Protein AF-A0A497C9Y5-F1 (afdb_monomer)

Mean predicted aligned error: 2.12 Å

pLDDT: mean 95.94, std 3.49, range [76.75, 98.38]

Secondary structure (DSSP, 8-state):
---EEESTT--HHHHHHHT-SEEESSHHHHHHHHHHTT-

Foldseek 3Di:
DFFEDEDDVDDPVVCVVVVHRYYDDDDVVVVVVVVVVVD

Sequence (39 aa):
VKIMIGGAPVTKSFSEQIGADGYAANAASASDIAKQFAD

Radius of gyration: 9.59 Å; Cα contacts (8 Å, |Δi|>4): 42; chains: 1; bounding box: 22×25×19 Å

Nearest PDB structures (foldseek):
  1y80-assembly1_A  TM=9.694E-01  e=1.518E-02  Neomoorella thermoacetica
  4jgi-assembly3_B-2  TM=9.009E-01  e=7.991E-02  Desulfitobacterium hafniense
  3ezx-assembly1_A  TM=8.962E-01  e=7.991E-02  Methanosarcin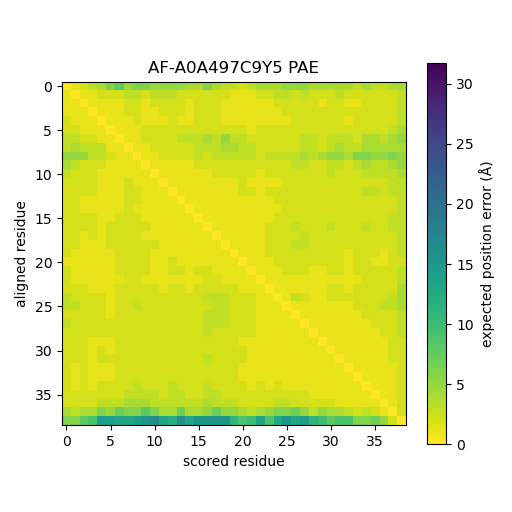a barkeri
  7xcn-assembly1_R  TM=9.167E-01  e=1.687E-01  Methanosarcina barkeri MS
  7o62-assembly1_C  TM=5.033E-01  e=8.355E+00  Desulfotalea psychrophila LSv54

Structure (mmCIF, N/CA/C/O backbone):
data_AF-A0A497C9Y5-F1
#
_entry.id   AF-A0A497C9Y5-F1
#
loop_
_atom_site.group_PDB
_atom_site.id
_atom_site.type_symbol
_atom_site.label_atom_id
_atom_site.label_alt_id
_atom_site.label_comp_id
_atom_site.label_asym_id
_atom_site.label_entity_id
_atom_site.label_seq_id
_atom_site.pdbx_PDB_ins_code
_atom_site.Cartn_x
_atom_site.Cartn_y
_atom_site.Cartn_z
_atom_site.occupancy
_atom_site.B_iso_or_equiv
_atom_site.auth_seq_id
_atom_site.auth_comp_id
_atom_site.auth_asym_id
_atom_site.auth_atom_id
_atom_site.pdbx_PDB_model_num
ATOM 1 N N . VAL A 1 1 ? -6.214 -10.207 -8.250 1.00 90.69 1 VAL A N 1
ATOM 2 C CA . VAL A 1 1 ? -5.951 -8.748 -8.205 1.00 90.69 1 VAL A CA 1
ATOM 3 C C . VAL A 1 1 ? -5.822 -8.357 -6.747 1.00 90.69 1 VAL A C 1
ATOM 5 O O . VAL A 1 1 ? -6.669 -8.783 -5.972 1.00 90.69 1 VAL A O 1
ATOM 8 N N . LYS A 1 2 ? -4.752 -7.647 -6.381 1.00 96.06 2 LYS A N 1
ATOM 9 C CA . LYS A 1 2 ? -4.454 -7.221 -5.008 1.00 96.06 2 LYS A CA 1
ATOM 10 C C . LYS A 1 2 ? -4.450 -5.698 -4.932 1.00 96.06 2 LYS A C 1
ATOM 12 O O . LYS A 1 2 ? -3.938 -5.056 -5.846 1.00 96.06 2 LYS A O 1
ATOM 17 N N . ILE A 1 3 ? -5.045 -5.138 -3.881 1.00 96.94 3 ILE A N 1
ATOM 18 C CA . ILE A 1 3 ? -5.152 -3.693 -3.666 1.00 96.94 3 ILE A CA 1
ATOM 19 C C . ILE A 1 3 ? -4.228 -3.278 -2.529 1.00 96.94 3 ILE A C 1
ATOM 21 O O . ILE A 1 3 ? -4.348 -3.750 -1.402 1.00 96.94 3 ILE A O 1
ATOM 25 N N . MET A 1 4 ? -3.319 -2.358 -2.831 1.00 97.50 4 MET A N 1
ATOM 26 C CA . MET A 1 4 ? -2.367 -1.811 -1.873 1.00 97.50 4 MET A CA 1
ATOM 27 C C . MET A 1 4 ? -2.573 -0.311 -1.701 1.00 97.50 4 MET A C 1
ATOM 29 O O . MET A 1 4 ? -2.873 0.386 -2.670 1.00 97.50 4 MET A O 1
ATOM 33 N N . ILE A 1 5 ? -2.359 0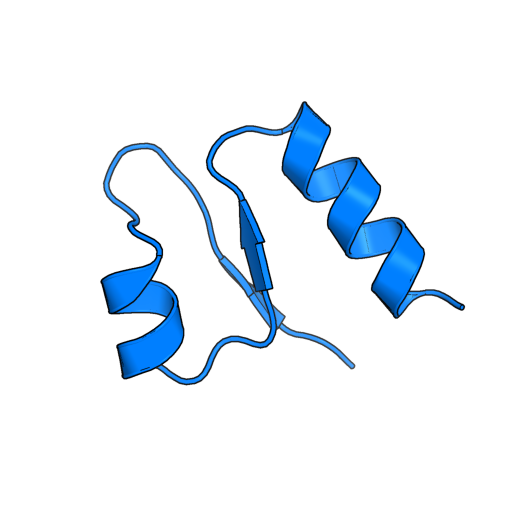.191 -0.483 1.00 97.44 5 ILE A N 1
ATOM 34 C CA . ILE A 1 5 ? -2.426 1.623 -0.168 1.00 97.44 5 ILE A CA 1
ATOM 35 C C . ILE A 1 5 ? -1.152 2.112 0.538 1.0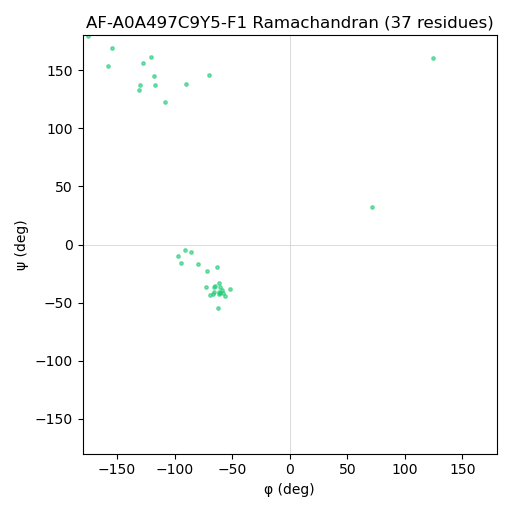0 97.44 5 ILE A C 1
ATOM 37 O O . ILE A 1 5 ? -0.437 1.348 1.185 1.00 97.44 5 ILE A O 1
ATOM 41 N N . GLY A 1 6 ? -0.867 3.407 0.441 1.00 96.25 6 GLY A N 1
ATOM 42 C CA . GLY A 1 6 ? 0.285 4.032 1.088 1.00 96.25 6 GLY A CA 1
ATOM 43 C C . GLY A 1 6 ? 0.292 5.548 0.904 1.00 96.25 6 GLY A C 1
ATOM 44 O O . GLY A 1 6 ? -0.598 6.108 0.266 1.00 96.25 6 GLY A O 1
ATOM 45 N N . GLY A 1 7 ? 1.304 6.207 1.468 1.00 94.62 7 GLY A N 1
ATOM 46 C CA . GLY A 1 7 ? 1.461 7.666 1.456 1.00 94.62 7 GLY A CA 1
ATOM 47 C C . GLY A 1 7 ? 1.598 8.246 2.865 1.00 94.62 7 GLY A C 1
ATOM 48 O O . GLY A 1 7 ? 1.209 7.610 3.837 1.00 94.62 7 GLY A O 1
ATOM 49 N N . ALA A 1 8 ? 2.130 9.468 2.978 1.00 94.25 8 ALA A N 1
ATOM 50 C CA . ALA A 1 8 ? 2.411 10.115 4.266 1.00 94.25 8 ALA A CA 1
ATOM 51 C C . ALA A 1 8 ? 1.234 10.154 5.272 1.00 94.25 8 ALA A C 1
ATOM 53 O O . ALA A 1 8 ? 1.494 9.964 6.458 1.00 94.25 8 ALA A O 1
ATOM 54 N N . PRO A 1 9 ? -0.038 10.372 4.866 1.00 94.94 9 PRO A N 1
ATOM 55 C CA . PRO A 1 9 ? -1.157 10.364 5.812 1.00 94.94 9 PRO A CA 1
ATOM 56 C C . PRO A 1 9 ? -1.735 8.962 6.078 1.00 94.94 9 PRO A C 1
ATOM 58 O O . PRO A 1 9 ? -2.628 8.821 6.910 1.00 94.94 9 PRO A O 1
ATOM 61 N N . VAL A 1 10 ? -1.285 7.929 5.357 1.00 96.12 10 VAL A N 1
ATOM 62 C CA . VAL A 1 10 ? -1.837 6.571 5.439 1.00 96.12 10 VAL A CA 1
ATOM 63 C C . VAL A 1 10 ? -1.090 5.778 6.503 1.00 96.12 10 VAL A C 1
ATOM 65 O O . VAL A 1 10 ? 0.133 5.825 6.589 1.00 96.12 10 VAL A O 1
ATOM 68 N N . THR A 1 11 ? -1.826 5.008 7.299 1.00 96.69 11 THR A N 1
ATOM 69 C CA . THR A 1 11 ? -1.255 4.128 8.323 1.00 96.69 11 THR A CA 1
ATOM 70 C C . THR A 1 11 ? -1.649 2.678 8.071 1.00 96.69 11 THR A C 1
ATOM 72 O O . THR A 1 11 ? -2.644 2.391 7.400 1.00 96.69 11 THR A O 1
ATOM 75 N N . LYS A 1 12 ? -0.905 1.749 8.679 1.00 96.81 12 LYS A N 1
ATOM 76 C CA . LYS A 1 12 ? -1.250 0.323 8.663 1.00 96.81 12 LYS A CA 1
ATOM 77 C C . LYS A 1 12 ? -2.646 0.065 9.246 1.00 96.81 12 LYS A C 1
ATOM 79 O O . LYS A 1 12 ? -3.412 -0.688 8.662 1.00 96.81 12 LYS A O 1
ATOM 84 N N . SER A 1 13 ? -2.999 0.743 10.340 1.00 98.06 13 SER A N 1
ATOM 85 C CA . SER A 1 13 ? -4.320 0.603 10.968 1.0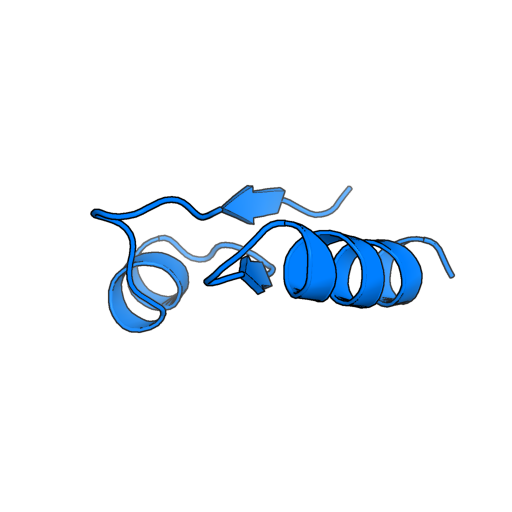0 98.06 13 SER A CA 1
ATOM 86 C C . SER A 1 13 ? -5.451 1.013 10.022 1.00 98.06 13 SER A C 1
ATOM 88 O O . SER A 1 13 ? -6.456 0.315 9.939 1.00 98.06 13 SER A O 1
ATOM 90 N N . PHE A 1 14 ? -5.273 2.092 9.253 1.00 97.62 14 PHE A N 1
ATOM 91 C CA . PHE A 1 14 ? -6.255 2.480 8.242 1.00 97.62 14 PHE A CA 1
ATOM 92 C C . PHE A 1 14 ? -6.358 1.446 7.110 1.00 97.62 14 PHE A C 1
ATOM 94 O O . PHE A 1 14 ? -7.459 1.111 6.686 1.00 97.62 14 PHE A O 1
ATOM 101 N N . SER A 1 15 ? -5.226 0.894 6.658 1.00 97.75 15 SER A N 1
ATOM 102 C CA . SER A 1 15 ? -5.206 -0.199 5.673 1.00 97.75 15 SER A CA 1
ATOM 103 C C . SER A 1 15 ? -6.010 -1.412 6.132 1.00 97.75 15 SER A C 1
ATOM 105 O O . SER A 1 15 ? -6.782 -1.963 5.352 1.00 97.75 15 SER A O 1
ATOM 107 N N . GLU A 1 16 ? -5.848 -1.808 7.394 1.00 97.75 16 GLU A N 1
ATOM 108 C CA . GLU A 1 16 ? -6.595 -2.909 8.008 1.00 97.75 16 GLU A CA 1
ATOM 109 C C . GLU A 1 16 ? -8.086 -2.566 8.132 1.00 97.75 16 GLU A C 1
ATOM 111 O O . GLU A 1 16 ? -8.934 -3.385 7.789 1.00 97.75 16 GLU A O 1
ATOM 116 N N . GLN A 1 17 ? -8.412 -1.334 8.541 1.00 98.38 17 GLN A N 1
ATOM 117 C CA . GLN A 1 17 ? -9.790 -0.856 8.673 1.00 98.38 17 GLN A CA 1
ATOM 118 C C . GLN A 1 17 ? -10.568 -0.919 7.351 1.00 98.38 17 GLN A C 1
ATOM 120 O O . GLN A 1 17 ? -11.754 -1.246 7.361 1.00 98.38 17 GLN A O 1
ATOM 125 N N . ILE A 1 18 ? -9.928 -0.593 6.223 1.00 97.69 18 ILE A N 1
ATOM 126 C CA . ILE A 1 18 ? -10.583 -0.612 4.905 1.00 97.69 18 ILE A CA 1
ATOM 127 C C . ILE A 1 18 ? -10.457 -1.958 4.177 1.00 97.69 18 ILE A C 1
ATOM 129 O O . ILE A 1 18 ? -11.016 -2.110 3.093 1.00 97.69 18 ILE A O 1
ATOM 133 N N . GLY A 1 19 ? -9.719 -2.919 4.741 1.00 97.56 19 GLY A N 1
ATOM 134 C CA . GLY A 1 19 ? -9.520 -4.241 4.147 1.00 97.56 19 GLY A CA 1
ATOM 135 C C . GLY A 1 19 ? -8.613 -4.256 2.913 1.00 97.56 19 GLY A C 1
ATOM 136 O O . GLY A 1 19 ? -8.836 -5.057 2.009 1.00 97.56 19 GLY A O 1
ATOM 137 N N . ALA A 1 20 ? -7.608 -3.377 2.843 1.00 97.94 20 ALA A N 1
ATOM 138 C CA . ALA A 1 20 ? -6.608 -3.441 1.777 1.00 97.94 20 ALA A CA 1
ATOM 139 C C . ALA A 1 20 ? -5.686 -4.662 1.958 1.00 97.94 20 ALA A C 1
ATOM 141 O O . ALA A 1 20 ? -5.344 -5.037 3.079 1.00 97.94 20 ALA A O 1
ATOM 142 N N . ASP A 1 21 ? -5.244 -5.257 0.847 1.00 97.75 21 ASP A N 1
ATOM 143 C CA . ASP A 1 21 ? -4.373 -6.437 0.850 1.00 97.75 21 ASP A CA 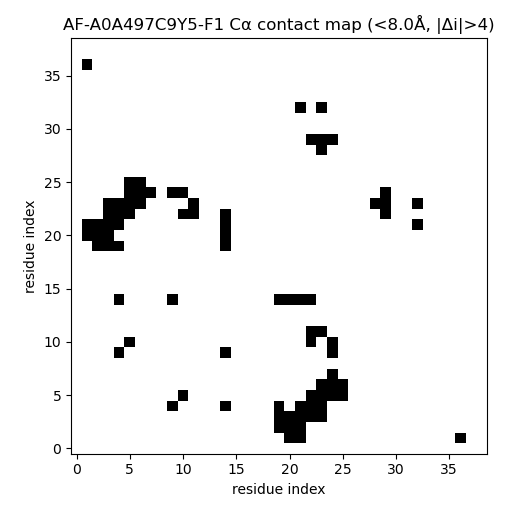1
ATOM 144 C C . ASP A 1 21 ? -2.939 -6.116 1.301 1.00 97.75 21 ASP A C 1
ATOM 146 O O . ASP A 1 21 ? -2.219 -7.006 1.750 1.00 97.75 21 ASP A O 1
ATOM 150 N N . GLY A 1 22 ? -2.504 -4.858 1.178 1.00 96.56 22 GLY A N 1
ATOM 151 C CA . GLY A 1 22 ? -1.171 -4.443 1.600 1.00 96.56 22 GLY A CA 1
ATOM 152 C C . GLY A 1 22 ? -1.035 -2.950 1.887 1.00 96.56 22 GLY A C 1
ATOM 153 O O . GLY A 1 22 ? -1.727 -2.108 1.315 1.00 96.56 22 GLY A O 1
ATOM 154 N N . TYR A 1 23 ? -0.079 -2.635 2.759 1.00 97.88 23 TYR A N 1
ATOM 155 C CA . TYR A 1 23 ? 0.303 -1.276 3.128 1.00 97.88 23 TYR A CA 1
ATOM 156 C C . TYR A 1 23 ? 1.813 -1.099 3.021 1.00 97.88 23 TYR A C 1
ATOM 158 O O . TYR A 1 23 ? 2.571 -1.944 3.497 1.00 97.88 23 TYR A O 1
ATOM 166 N N . ALA A 1 24 ? 2.243 0.031 2.466 1.00 97.75 24 ALA A N 1
ATOM 167 C CA . ALA A 1 24 ? 3.647 0.411 2.421 1.00 97.75 24 ALA A CA 1
ATOM 168 C C . ALA A 1 24 ? 3.854 1.850 2.906 1.00 97.75 24 ALA A C 1
ATOM 170 O O . ALA A 1 24 ? 3.172 2.777 2.468 1.00 97.75 24 ALA A O 1
ATOM 171 N N . ALA A 1 25 ? 4.844 2.041 3.780 1.00 96.19 25 ALA A N 1
ATOM 172 C CA . ALA A 1 25 ? 5.199 3.358 4.313 1.00 96.19 25 ALA A CA 1
ATOM 173 C C . ALA A 1 25 ? 6.064 4.186 3.342 1.00 96.19 25 ALA A C 1
ATOM 175 O O . ALA A 1 25 ? 6.214 5.393 3.513 1.00 96.19 25 ALA A O 1
ATOM 176 N N . ASN A 1 26 ? 6.670 3.546 2.337 1.00 95.62 26 ASN A N 1
ATOM 177 C CA . ASN A 1 26 ? 7.514 4.192 1.334 1.00 95.62 26 ASN A CA 1
ATOM 178 C C . ASN A 1 26 ? 7.539 3.384 0.026 1.00 95.62 26 ASN A C 1
ATOM 180 O O . ASN A 1 26 ? 7.102 2.235 -0.022 1.00 95.62 26 ASN A O 1
ATOM 184 N N . ALA A 1 27 ? 8.084 3.981 -1.035 1.00 96.19 27 ALA A N 1
ATOM 185 C CA . ALA A 1 27 ? 8.112 3.368 -2.362 1.00 96.19 27 ALA A CA 1
ATOM 186 C C . ALA A 1 27 ? 8.960 2.084 -2.435 1.00 96.19 27 ALA A C 1
ATOM 188 O O . ALA A 1 27 ? 8.582 1.147 -3.134 1.00 96.19 27 ALA A O 1
ATOM 189 N N . ALA A 1 28 ? 10.076 2.016 -1.700 1.00 96.50 28 ALA A N 1
ATOM 190 C CA . ALA A 1 28 ? 10.947 0.841 -1.706 1.00 96.50 28 ALA A CA 1
ATOM 191 C C . ALA A 1 28 ? 10.203 -0.395 -1.170 1.00 96.50 28 ALA A C 1
ATOM 193 O O . ALA A 1 28 ? 10.041 -1.379 -1.889 1.00 96.50 28 ALA A O 1
ATOM 194 N N . SER A 1 29 ? 9.634 -0.288 0.035 1.00 96.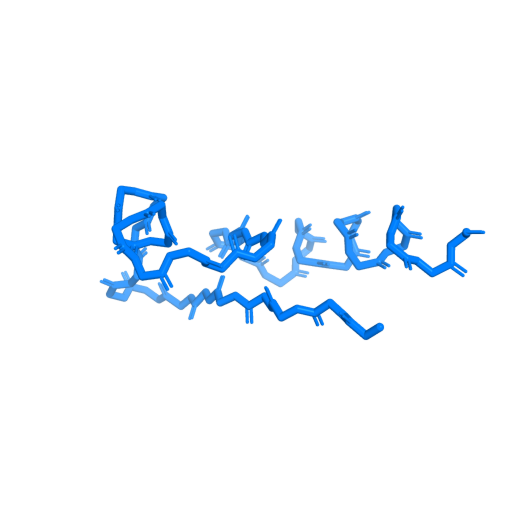06 29 SER A N 1
ATOM 195 C CA . SER A 1 29 ? 8.819 -1.353 0.640 1.00 96.06 29 SER A CA 1
ATOM 196 C C . SER A 1 29 ? 7.573 -1.699 -0.180 1.00 96.06 29 SER A C 1
ATOM 198 O O . SER A 1 29 ? 7.196 -2.866 -0.243 1.00 96.06 29 SER A O 1
ATOM 200 N N . ALA A 1 30 ? 6.962 -0.724 -0.865 1.00 97.12 30 ALA A N 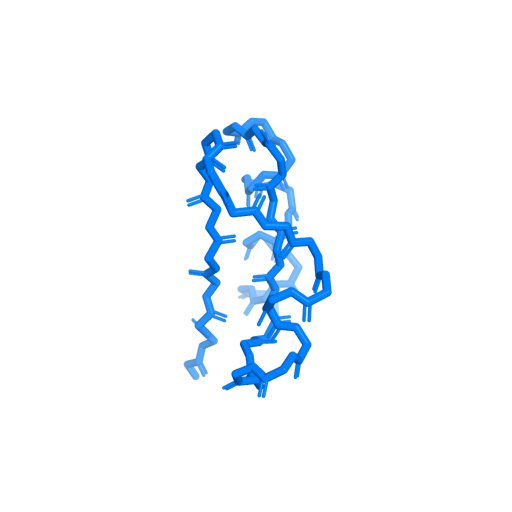1
ATOM 201 C CA . ALA A 1 30 ? 5.848 -0.990 -1.774 1.00 97.12 30 ALA A CA 1
ATOM 202 C C . ALA A 1 30 ? 6.256 -1.936 -2.910 1.00 97.12 30 ALA A C 1
ATOM 204 O O . ALA A 1 30 ? 5.510 -2.855 -3.236 1.00 97.12 30 ALA A O 1
ATOM 205 N N . SER A 1 31 ? 7.448 -1.743 -3.486 1.00 97.19 31 SER A N 1
ATOM 206 C CA . SER A 1 31 ? 7.946 -2.604 -4.563 1.00 97.19 31 SER A CA 1
ATOM 207 C C . SER A 1 31 ? 8.202 -4.041 -4.100 1.00 97.19 31 SER A C 1
ATOM 209 O O . SER A 1 31 ? 7.909 -4.980 -4.837 1.00 97.19 31 SER A O 1
ATOM 211 N N . ASP A 1 32 ? 8.684 -4.225 -2.869 1.00 96.62 32 ASP A N 1
ATOM 212 C CA . ASP A 1 32 ? 8.951 -5.552 -2.310 1.00 96.62 32 ASP A CA 1
ATOM 213 C C . ASP A 1 32 ? 7.661 -6.303 -1.962 1.00 96.62 32 ASP A C 1
ATOM 215 O O . ASP A 1 32 ? 7.575 -7.508 -2.185 1.00 96.62 32 ASP A O 1
ATOM 219 N N . ILE A 1 33 ? 6.637 -5.597 -1.474 1.00 96.25 33 ILE A N 1
ATOM 220 C CA . ILE A 1 33 ? 5.308 -6.174 -1.219 1.00 96.25 33 ILE A CA 1
ATOM 221 C C . ILE A 1 33 ? 4.614 -6.527 -2.537 1.00 96.25 33 ILE A C 1
ATOM 223 O O . ILE A 1 33 ? 4.057 -7.612 -2.666 1.00 96.25 33 ILE A O 1
ATOM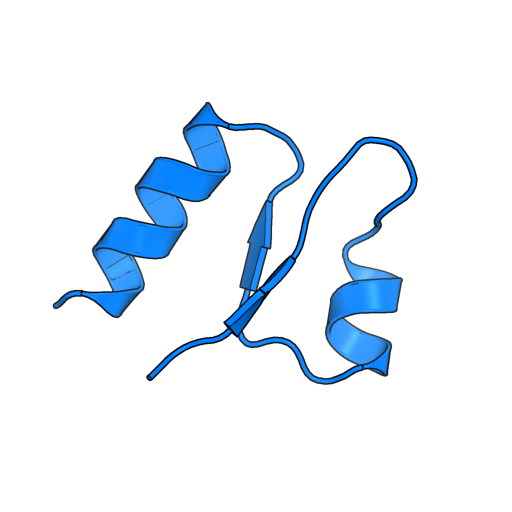 227 N N . ALA A 1 34 ? 4.679 -5.647 -3.539 1.00 96.75 34 ALA A N 1
ATOM 228 C CA . ALA A 1 34 ? 4.043 -5.893 -4.830 1.00 96.75 34 ALA A CA 1
ATOM 229 C C . ALA A 1 34 ? 4.592 -7.154 -5.518 1.00 96.75 34 ALA A C 1
ATOM 231 O O . ALA A 1 34 ? 3.820 -7.898 -6.117 1.00 96.75 34 ALA A O 1
ATOM 232 N N . LYS A 1 35 ? 5.899 -7.428 -5.390 1.00 96.75 35 LYS A N 1
ATOM 233 C CA . LYS A 1 35 ? 6.513 -8.667 -5.897 1.00 96.75 35 LYS A CA 1
ATOM 234 C C . LYS A 1 35 ? 5.920 -9.916 -5.241 1.00 96.75 35 LYS A C 1
ATOM 236 O O . LYS A 1 35 ? 5.580 -10.845 -5.954 1.00 96.75 35 LYS A O 1
ATOM 241 N N . GLN A 1 36 ? 5.692 -9.899 -3.924 1.00 95.94 36 GLN A N 1
ATOM 242 C CA . GLN A 1 36 ? 5.078 -11.025 -3.196 1.00 95.94 36 GLN A CA 1
ATOM 243 C C . GLN A 1 36 ? 3.639 -11.333 -3.641 1.00 95.94 36 GLN A C 1
ATOM 245 O O . GLN A 1 36 ? 3.129 -12.410 -3.356 1.00 95.94 36 GLN A O 1
ATOM 250 N N . PHE A 1 37 ? 2.960 -10.383 -4.288 1.00 95.50 37 PHE A N 1
ATOM 251 C CA . PHE A 1 37 ? 1.601 -10.555 -4.812 1.00 95.50 37 PHE A CA 1
ATOM 252 C C . PHE A 1 37 ? 1.551 -10.917 -6.297 1.00 95.50 37 PHE A C 1
ATOM 254 O O . PHE A 1 37 ? 0.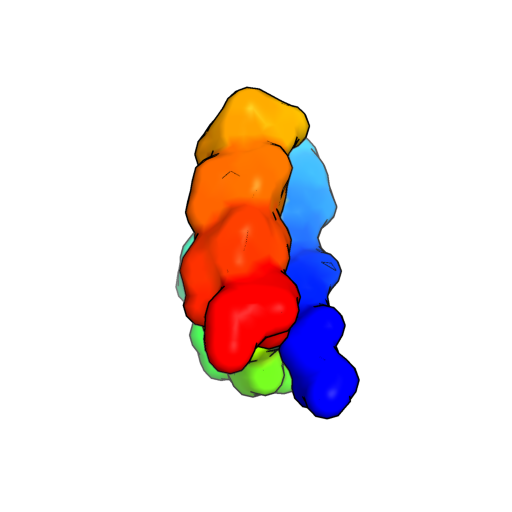461 -11.180 -6.811 1.00 95.50 37 PHE A O 1
ATOM 261 N N . ALA A 1 38 ? 2.687 -10.830 -6.989 1.00 91.25 38 ALA A N 1
ATOM 262 C CA . ALA A 1 38 ? 2.808 -11.105 -8.415 1.00 91.25 38 ALA A CA 1
ATOM 263 C C . ALA A 1 38 ? 3.238 -12.552 -8.709 1.00 91.25 38 ALA A C 1
ATOM 265 O O . ALA A 1 38 ? 3.084 -12.986 -9.852 1.00 91.25 38 ALA A O 1
ATOM 266 N N . ASP A 1 39 ? 3.748 -13.255 -7.697 1.00 76.75 39 ASP A N 1
ATOM 267 C CA . ASP A 1 39 ? 3.981 -14.703 -7.701 1.00 76.75 39 ASP A CA 1
ATOM 268 C C . ASP A 1 39 ? 2.667 -15.475 -7.466 1.00 76.75 39 ASP A C 1
ATOM 270 O O . ASP A 1 39 ? 2.482 -16.534 -8.113 1.00 76.75 39 ASP A O 1
#

Solvent-accessible surface area (backbone atoms only — not comparable to full-atom values): 2508 Å² total; per-residue (Å²): 141,83,51,69,51,61,46,94,93,55,48,64,68,56,32,60,74,74,66,46,76,38,68,26,90,46,73,70,58,37,54,57,53,51,51,72,72,72,113